Protein AF-A0A6B1DJM5-F1 (afdb_monomer_lite)

Structure (mmCIF, N/CA/C/O backbone):
data_AF-A0A6B1DJM5-F1
#
_entry.id   AF-A0A6B1DJM5-F1
#
loop_
_atom_site.group_PDB
_atom_site.id
_atom_site.type_symbol
_atom_site.label_atom_id
_atom_site.label_alt_id
_atom_site.label_comp_id
_atom_site.label_asym_id
_atom_site.label_entity_id
_atom_site.label_seq_id
_atom_site.pdbx_PDB_ins_code
_atom_site.Cartn_x
_atom_site.Cartn_y
_atom_site.Cartn_z
_atom_site.occupancy
_atom_site.B_iso_or_equiv
_atom_site.auth_seq_id
_atom_site.auth_comp_id
_atom_site.auth_asym_id
_atom_site.auth_atom_id
_atom_site.pdbx_PDB_model_num
ATOM 1 N N . MET A 1 1 ? 14.450 -7.911 10.865 1.00 71.62 1 MET A N 1
ATOM 2 C CA . MET A 1 1 ? 14.318 -6.960 9.738 1.00 71.62 1 MET A CA 1
ATOM 3 C C . MET A 1 1 ? 13.248 -7.514 8.810 1.00 71.62 1 MET A C 1
ATOM 5 O O . MET A 1 1 ? 13.134 -8.732 8.753 1.00 71.62 1 MET A O 1
ATOM 9 N N . VAL A 1 2 ? 12.421 -6.672 8.189 1.00 80.06 2 VAL A N 1
ATOM 10 C CA . VAL A 1 2 ? 11.307 -7.092 7.317 1.00 80.06 2 VAL A CA 1
ATOM 11 C C . VAL A 1 2 ? 11.464 -6.387 5.972 1.00 80.06 2 VAL A C 1
ATOM 13 O O . VAL A 1 2 ? 11.726 -5.184 5.948 1.00 80.06 2 VAL A O 1
ATOM 16 N N . GLY A 1 3 ? 11.345 -7.135 4.876 1.00 80.88 3 GLY A N 1
ATOM 17 C CA . GLY A 1 3 ? 11.386 -6.582 3.525 1.00 80.88 3 GLY A CA 1
ATOM 18 C C . GLY A 1 3 ? 10.031 -6.001 3.138 1.00 80.88 3 GLY A C 1
ATOM 19 O O . GLY A 1 3 ? 9.023 -6.699 3.233 1.00 80.88 3 GLY A O 1
ATOM 20 N N . ARG A 1 4 ? 10.013 -4.743 2.693 1.00 79.88 4 ARG A N 1
ATOM 21 C CA . ARG A 1 4 ? 8.835 -4.117 2.079 1.00 79.88 4 ARG A CA 1
ATOM 22 C C . ARG A 1 4 ? 9.077 -3.947 0.589 1.00 79.88 4 ARG A C 1
ATOM 24 O O . ARG A 1 4 ? 10.155 -3.508 0.200 1.00 79.88 4 ARG A O 1
ATOM 31 N N . HIS A 1 5 ? 8.077 -4.265 -0.224 1.00 85.44 5 HIS A N 1
ATOM 32 C CA . HIS A 1 5 ? 8.158 -4.036 -1.660 1.00 85.44 5 HIS A CA 1
ATOM 33 C C . HIS A 1 5 ? 8.132 -2.533 -1.978 1.00 85.44 5 HIS A C 1
ATOM 35 O O . HIS A 1 5 ? 7.299 -1.812 -1.430 1.00 85.44 5 HIS A O 1
ATOM 41 N N . VAL A 1 6 ? 9.026 -2.074 -2.860 1.00 80.38 6 VAL A N 1
ATOM 42 C CA . VAL A 1 6 ? 9.039 -0.699 -3.395 1.00 80.38 6 VAL A CA 1
ATOM 43 C C . VAL A 1 6 ? 7.814 -0.491 -4.284 1.00 80.38 6 VAL A C 1
ATOM 45 O O . VAL A 1 6 ? 7.002 0.394 -4.028 1.00 80.38 6 VAL A O 1
ATOM 48 N N . ARG A 1 7 ? 7.621 -1.374 -5.274 1.00 81.06 7 ARG A N 1
ATOM 49 C CA . ARG A 1 7 ? 6.354 -1.537 -5.997 1.00 81.06 7 ARG A CA 1
ATOM 50 C C . ARG A 1 7 ? 5.636 -2.762 -5.457 1.00 81.06 7 ARG A C 1
ATOM 52 O O . ARG A 1 7 ? 6.178 -3.864 -5.528 1.00 81.06 7 ARG A O 1
ATOM 59 N N . HIS A 1 8 ? 4.423 -2.585 -4.946 1.00 82.56 8 HIS A N 1
ATOM 60 C CA . HIS A 1 8 ? 3.644 -3.690 -4.394 1.00 82.56 8 HIS A CA 1
ATOM 61 C C . HIS A 1 8 ? 3.423 -4.805 -5.438 1.00 82.56 8 HIS A C 1
ATOM 63 O O . HIS A 1 8 ? 3.147 -4.533 -6.610 1.00 82.56 8 HIS A O 1
ATOM 69 N N . TRP A 1 9 ? 3.545 -6.067 -5.016 1.00 83.31 9 TRP A N 1
ATOM 70 C CA . TRP A 1 9 ? 3.458 -7.242 -5.895 1.00 83.31 9 TRP A CA 1
ATOM 71 C C . TRP A 1 9 ? 2.101 -7.334 -6.608 1.00 83.31 9 TRP A C 1
ATOM 73 O O . TRP A 1 9 ? 2.058 -7.609 -7.805 1.00 83.31 9 TRP A O 1
ATOM 83 N N . ALA A 1 10 ? 1.004 -6.986 -5.923 1.00 83.38 10 ALA A N 1
ATOM 84 C CA . ALA A 1 10 ? -0.336 -6.981 -6.519 1.00 83.38 10 ALA A CA 1
ATOM 85 C C . ALA A 1 10 ? -0.515 -5.900 -7.605 1.00 83.38 10 ALA A C 1
ATOM 87 O O . ALA A 1 10 ? -1.449 -5.970 -8.396 1.00 83.38 10 ALA A O 1
ATOM 88 N N . HIS A 1 11 ? 0.394 -4.922 -7.682 1.00 80.94 11 HIS A N 1
ATOM 89 C CA . HIS A 1 11 ? 0.429 -3.902 -8.736 1.00 80.94 11 HIS A CA 1
ATOM 90 C C . HIS A 1 11 ? 1.504 -4.200 -9.796 1.00 80.94 11 HIS A C 1
ATOM 92 O O . HIS A 1 11 ? 1.931 -3.296 -10.518 1.00 80.94 11 HIS A O 1
ATOM 98 N N . GLY A 1 12 ? 1.986 -5.445 -9.884 1.00 84.19 12 GLY A N 1
ATOM 99 C CA . GLY A 1 12 ? 3.003 -5.874 -10.852 1.00 84.19 12 GLY A CA 1
ATOM 100 C C . GLY A 1 12 ? 4.449 -5.612 -10.417 1.00 84.19 12 GLY A C 1
ATOM 101 O O . GLY A 1 12 ? 5.333 -5.500 -11.264 1.00 84.19 12 GLY A O 1
ATOM 102 N N . GLY A 1 13 ? 4.704 -5.457 -9.116 1.00 85.94 13 GLY A N 1
ATOM 103 C CA . GLY A 1 13 ? 6.063 -5.400 -8.575 1.00 85.94 13 GLY A CA 1
ATOM 104 C C . GLY A 1 13 ? 6.763 -6.761 -8.596 1.00 85.94 13 GLY A C 1
ATOM 105 O O . GLY A 1 13 ? 6.142 -7.789 -8.340 1.00 85.94 13 GLY A O 1
ATOM 106 N N . ALA A 1 14 ? 8.070 -6.774 -8.870 1.00 85.88 14 ALA A N 1
ATOM 107 C CA . ALA A 1 14 ? 8.865 -8.001 -8.858 1.00 85.88 14 ALA A CA 1
ATOM 108 C C . ALA A 1 14 ? 9.026 -8.549 -7.429 1.00 85.88 14 ALA A C 1
ATOM 110 O O . ALA A 1 14 ? 9.280 -7.794 -6.496 1.00 85.88 14 ALA A O 1
ATOM 111 N N . THR A 1 15 ? 8.991 -9.865 -7.242 1.00 87.44 15 THR A N 1
ATOM 112 C CA . THR A 1 15 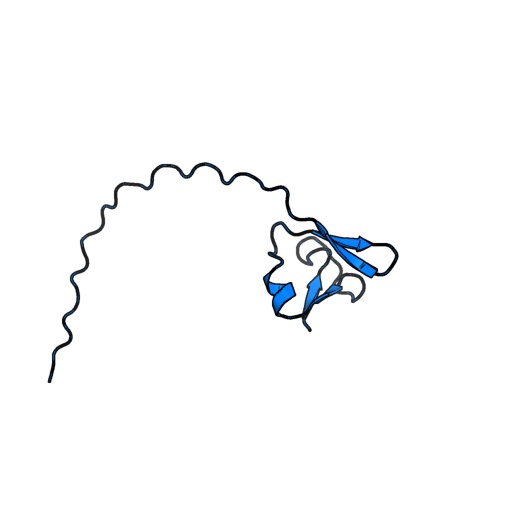? 9.291 -10.516 -5.950 1.00 87.44 15 THR A CA 1
ATOM 113 C C . THR A 1 15 ? 10.795 -10.762 -5.765 1.00 87.44 15 THR A C 1
ATOM 115 O O . THR A 1 15 ? 11.208 -11.753 -5.163 1.00 87.44 15 THR A O 1
ATOM 118 N N . LYS A 1 16 ? 11.629 -9.898 -6.356 1.00 85.69 16 LYS A N 1
ATOM 119 C CA . LYS A 1 16 ? 13.094 -9.981 -6.331 1.00 85.69 16 LYS A CA 1
ATOM 120 C C . LYS A 1 16 ? 13.670 -9.040 -5.269 1.00 85.69 16 LYS A C 1
ATOM 122 O O . LYS A 1 16 ? 13.046 -8.012 -4.998 1.00 85.69 16 LYS A O 1
ATOM 127 N N . PRO A 1 17 ? 14.868 -9.326 -4.724 1.00 83.25 17 PRO A N 1
ATOM 128 C CA . PRO A 1 17 ? 15.528 -8.463 -3.743 1.00 83.25 17 PRO A CA 1
ATOM 129 C C . PRO A 1 17 ? 15.685 -7.009 -4.200 1.00 83.25 17 PRO A C 1
ATOM 131 O O . PRO A 1 17 ? 15.583 -6.108 -3.377 1.00 83.25 17 PRO A O 1
ATOM 134 N N . GLU A 1 18 ? 15.854 -6.770 -5.505 1.00 81.25 18 GLU A N 1
ATOM 135 C CA . GLU A 1 18 ? 15.960 -5.418 -6.079 1.00 81.25 18 GLU A CA 1
ATOM 136 C C . GLU A 1 18 ? 14.705 -4.551 -5.856 1.00 81.25 18 GLU A C 1
ATOM 138 O O . GLU A 1 18 ? 14.788 -3.327 -5.868 1.00 81.25 18 GLU A O 1
ATOM 143 N N . ASN A 1 19 ? 13.536 -5.171 -5.652 1.00 82.88 19 ASN A N 1
ATOM 144 C CA . ASN A 1 19 ? 12.270 -4.484 -5.387 1.00 82.88 19 ASN A CA 1
ATOM 145 C C . ASN A 1 19 ? 11.937 -4.449 -3.883 1.00 82.88 19 ASN A C 1
ATOM 147 O O . ASN A 1 19 ? 10.793 -4.180 -3.526 1.00 82.88 19 ASN A O 1
ATOM 151 N N . LEU A 1 20 ? 12.894 -4.748 -2.995 1.00 85.19 20 LEU A N 1
ATOM 152 C CA . LEU A 1 20 ? 12.697 -4.756 -1.545 1.00 85.19 20 LEU A CA 1
ATOM 153 C C . LEU A 1 20 ? 13.559 -3.697 -0.851 1.00 85.19 20 LEU A C 1
ATOM 155 O O . LEU A 1 20 ? 14.737 -3.539 -1.150 1.00 85.19 20 LEU A O 1
ATOM 159 N N . VAL A 1 21 ? 12.991 -3.044 0.162 1.00 84.06 21 VAL A N 1
ATOM 160 C CA . VAL A 1 21 ? 13.745 -2.253 1.147 1.00 84.06 21 VAL A CA 1
ATOM 161 C C . VAL A 1 21 ? 13.710 -2.975 2.485 1.00 84.06 21 VAL A C 1
ATOM 163 O O . VAL A 1 21 ? 12.645 -3.382 2.961 1.00 84.06 21 VAL A O 1
ATOM 166 N N . LEU A 1 22 ? 14.879 -3.135 3.109 1.00 84.62 22 LEU A N 1
ATOM 167 C CA . LEU A 1 22 ? 14.996 -3.715 4.442 1.00 84.62 22 LEU A CA 1
ATOM 168 C C . LEU A 1 22 ? 14.686 -2.658 5.499 1.00 84.62 22 LEU A C 1
ATOM 170 O O . LEU A 1 22 ? 15.451 -1.722 5.709 1.00 84.62 22 LEU A O 1
ATOM 174 N N . LEU A 1 23 ? 13.574 -2.843 6.208 1.00 81.12 23 LEU A N 1
ATOM 175 C CA . LEU A 1 23 ? 13.167 -1.968 7.302 1.00 81.12 23 LEU A CA 1
ATOM 176 C C . LEU A 1 23 ? 13.177 -2.722 8.636 1.00 81.12 23 LEU A C 1
ATOM 178 O O . LEU A 1 23 ? 12.986 -3.942 8.724 1.00 81.12 23 LEU A O 1
ATOM 182 N N . CYS A 1 24 ? 13.385 -1.992 9.731 1.00 83.00 24 CYS A N 1
ATOM 183 C CA . CYS A 1 24 ? 13.130 -2.542 11.059 1.00 83.00 24 CYS A CA 1
ATOM 184 C C . CYS A 1 24 ? 11.610 -2.668 11.288 1.00 83.00 24 CYS A C 1
ATOM 186 O O . CYS A 1 24 ? 10.811 -1.992 10.644 1.00 83.00 24 CYS A O 1
ATOM 188 N N . ARG A 1 25 ? 11.182 -3.511 12.237 1.00 79.31 25 ARG A N 1
ATOM 189 C CA . ARG A 1 25 ? 9.750 -3.775 12.498 1.00 79.31 25 ARG A CA 1
ATOM 190 C C . ARG A 1 25 ? 8.948 -2.506 12.809 1.00 79.31 25 ARG A C 1
ATOM 192 O O . ARG A 1 25 ? 7.775 -2.423 12.462 1.00 79.31 25 ARG A O 1
ATOM 199 N N . ARG A 1 26 ? 9.579 -1.536 13.479 1.00 79.56 26 ARG A N 1
ATOM 200 C CA . ARG A 1 26 ? 8.978 -0.238 13.804 1.00 79.56 26 ARG A CA 1
ATOM 201 C C . ARG A 1 26 ? 8.729 0.577 12.537 1.00 79.56 26 ARG A C 1
ATOM 203 O O . ARG A 1 26 ? 7.605 1.008 12.318 1.00 79.56 26 ARG A O 1
ATOM 210 N N . HIS A 1 27 ? 9.742 0.717 11.686 1.00 77.31 27 HIS A N 1
ATOM 211 C CA . HIS A 1 27 ? 9.619 1.458 10.431 1.00 77.31 27 HIS A CA 1
ATOM 212 C C . HIS A 1 27 ? 8.706 0.754 9.423 1.00 77.31 27 HIS A C 1
ATOM 214 O O . HIS A 1 27 ? 7.946 1.424 8.742 1.00 77.31 27 HIS A O 1
ATOM 220 N N . HIS A 1 28 ? 8.659 -0.580 9.407 1.00 75.12 28 HIS A N 1
ATOM 221 C CA . HIS A 1 28 ? 7.723 -1.323 8.560 1.00 75.12 28 HIS A CA 1
ATOM 222 C C . HIS A 1 28 ? 6.243 -1.059 8.906 1.00 75.12 28 HIS A C 1
ATOM 224 O O . HIS A 1 28 ? 5.384 -1.183 8.045 1.00 75.12 28 HIS A O 1
ATOM 230 N N . ARG A 1 29 ? 5.919 -0.708 10.159 1.00 74.25 29 ARG A N 1
ATOM 231 C CA . ARG A 1 29 ? 4.544 -0.358 10.575 1.00 74.25 29 ARG A CA 1
ATOM 232 C C . ARG A 1 29 ? 4.208 1.118 10.393 1.00 74.25 29 ARG A C 1
ATOM 234 O O . ARG A 1 29 ? 3.039 1.459 10.305 1.00 74.25 29 AR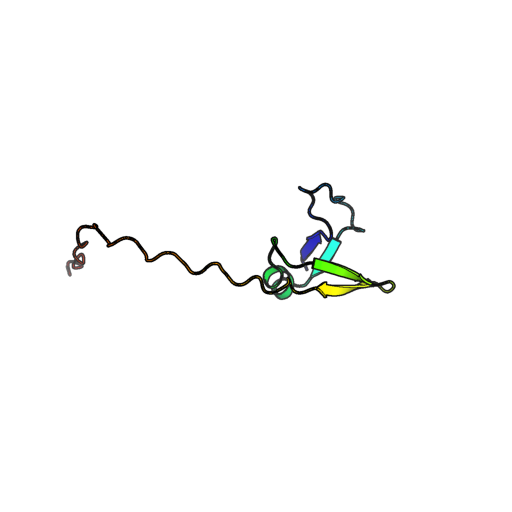G A O 1
ATOM 241 N N . ALA A 1 30 ? 5.224 1.978 10.389 1.00 71.62 30 ALA A N 1
ATOM 242 C CA . ALA A 1 30 ? 5.055 3.419 10.218 1.00 71.62 30 ALA A CA 1
ATOM 243 C C . ALA A 1 30 ? 4.744 3.810 8.763 1.00 71.62 30 ALA A C 1
ATOM 245 O O . ALA A 1 30 ? 4.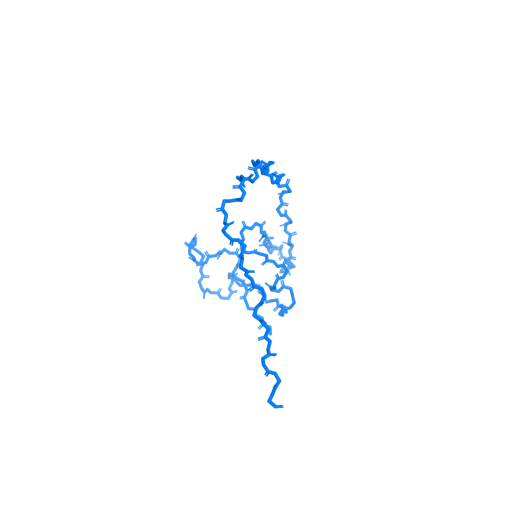349 4.941 8.508 1.00 71.62 30 ALA A O 1
ATOM 246 N N . VAL A 1 31 ? 4.940 2.880 7.828 1.00 64.62 31 VAL A N 1
ATOM 247 C CA . VAL A 1 31 ? 4.751 3.061 6.392 1.00 64.62 31 VAL A CA 1
ATOM 248 C C . VAL A 1 31 ? 3.480 2.296 5.984 1.00 64.62 31 VAL A C 1
ATOM 250 O O . VAL A 1 31 ? 3.562 1.089 5.741 1.00 64.62 31 VAL A O 1
ATOM 253 N N . PRO A 1 32 ? 2.302 2.948 5.959 1.00 64.44 32 PRO A N 1
ATOM 254 C CA . PRO A 1 32 ? 1.060 2.317 5.516 1.00 64.44 32 PRO A CA 1
ATOM 255 C C . PRO A 1 32 ? 1.142 1.889 4.042 1.00 64.44 32 PRO A C 1
ATOM 257 O O . PRO A 1 32 ? 1.941 2.421 3.268 1.00 64.44 32 PRO A O 1
ATOM 260 N N . GLU A 1 33 ? 0.351 0.887 3.654 1.00 60.59 33 GLU A N 1
ATOM 261 C CA . GLU A 1 33 ? 0.348 0.348 2.285 1.00 60.59 33 GLU A CA 1
ATOM 262 C C . GLU A 1 33 ? -0.197 1.336 1.250 1.00 60.59 33 GLU A C 1
ATOM 264 O O . GLU A 1 33 ? 0.265 1.310 0.114 1.00 60.59 33 GLU A O 1
ATOM 269 N N . GLU A 1 34 ? -1.102 2.234 1.641 1.00 57.56 34 GLU A N 1
ATOM 270 C CA . GLU A 1 34 ? -1.948 2.933 0.665 1.00 57.56 34 GLU A CA 1
ATOM 271 C C . GLU A 1 34 ? -1.414 4.271 0.157 1.00 57.56 34 GLU A C 1
ATOM 273 O O . GLU A 1 34 ? -1.939 4.777 -0.819 1.00 57.56 34 GLU A O 1
ATOM 278 N N . ASP A 1 35 ? -0.348 4.832 0.731 1.00 52.97 35 ASP A N 1
ATOM 279 C CA . ASP A 1 35 ? -0.036 6.242 0.445 1.00 52.97 35 ASP A CA 1
ATOM 280 C C . ASP A 1 35 ? 1.436 6.635 0.676 1.00 52.97 35 ASP A C 1
ATOM 282 O O . ASP A 1 35 ? 1.860 7.754 0.397 1.00 52.97 35 ASP A O 1
ATOM 286 N N . PHE A 1 36 ? 2.274 5.720 1.170 1.00 58.31 36 PHE A N 1
ATOM 287 C CA . PHE A 1 36 ? 3.674 6.021 1.472 1.00 58.31 36 PHE A CA 1
ATOM 288 C C . PHE A 1 36 ? 4.603 5.473 0.382 1.00 58.31 36 PHE A C 1
ATOM 290 O O . PHE A 1 36 ? 4.862 4.263 0.301 1.00 58.31 36 PHE A O 1
ATOM 297 N N . GLY A 1 37 ? 5.120 6.381 -0.448 1.00 58.62 37 GLY A N 1
ATOM 298 C CA . GLY A 1 37 ? 6.134 6.074 -1.455 1.00 58.62 37 GLY A CA 1
ATOM 299 C C . GLY A 1 37 ? 7.512 5.918 -0.812 1.00 58.62 37 GLY A C 1
ATOM 300 O O . GLY A 1 37 ? 7.926 6.747 -0.004 1.00 58.62 37 GLY A O 1
ATOM 301 N N . LEU A 1 38 ? 8.227 4.846 -1.151 1.00 63.81 38 LEU A N 1
ATOM 302 C CA . LEU A 1 38 ? 9.654 4.691 -0.859 1.00 63.81 38 LEU A CA 1
ATOM 303 C C . LEU A 1 38 ? 10.395 4.775 -2.188 1.00 63.81 38 LEU A C 1
ATOM 305 O O . LEU A 1 38 ? 10.247 3.886 -3.021 1.00 63.81 38 LEU A O 1
ATOM 309 N N . THR A 1 39 ? 11.189 5.820 -2.380 1.00 60.12 39 THR A N 1
ATOM 310 C CA . THR A 1 39 ? 12.087 5.935 -3.530 1.00 60.12 39 THR A CA 1
ATOM 311 C C . THR A 1 39 ? 13.495 5.606 -3.067 1.00 60.12 39 THR A C 1
ATOM 313 O O . THR A 1 39 ? 13.970 6.158 -2.076 1.00 60.12 39 THR A O 1
ATOM 316 N N . LEU A 1 40 ? 14.163 4.697 -3.770 1.00 61.41 40 LEU A N 1
ATOM 317 C CA . LEU A 1 40 ? 15.593 4.471 -3.593 1.00 61.41 40 LEU A CA 1
ATOM 318 C C . LEU A 1 40 ? 16.335 5.495 -4.451 1.00 61.41 40 LEU A C 1
ATOM 320 O O . LEU A 1 40 ? 16.189 5.500 -5.673 1.00 61.41 40 LEU A O 1
ATOM 324 N N . GLU A 1 41 ? 17.090 6.389 -3.816 1.00 65.50 41 GLU A N 1
ATOM 325 C CA . GLU A 1 41 ? 17.994 7.282 -4.544 1.00 65.50 41 GLU A CA 1
ATOM 326 C C . GLU A 1 41 ? 19.233 6.516 -5.042 1.00 65.50 41 GLU A C 1
ATOM 328 O O . GLU A 1 41 ? 19.458 5.363 -4.673 1.00 65.50 41 GLU A O 1
ATOM 333 N N . ALA A 1 42 ? 20.053 7.159 -5.881 1.00 59.09 42 ALA A N 1
ATOM 334 C CA . ALA A 1 42 ? 21.185 6.545 -6.592 1.00 59.09 42 ALA A CA 1
ATOM 335 C C . ALA A 1 42 ? 22.198 5.790 -5.700 1.00 59.09 42 ALA A C 1
ATOM 337 O O . ALA A 1 42 ? 22.964 4.977 -6.209 1.00 59.09 42 ALA A O 1
ATOM 338 N N . TYR A 1 43 ? 22.185 6.025 -4.384 1.00 57.91 43 TYR A N 1
ATOM 339 C CA . TYR A 1 43 ? 23.078 5.400 -3.404 1.00 57.91 43 TYR A CA 1
ATOM 340 C C . TYR A 1 43 ? 22.379 4.426 -2.439 1.00 57.91 43 TYR A C 1
ATOM 342 O O . TYR A 1 43 ? 22.972 4.019 -1.446 1.00 57.91 43 TYR A O 1
ATOM 350 N N . GLY A 1 44 ? 21.130 4.033 -2.716 1.00 60.16 44 GLY A N 1
ATOM 351 C CA . GLY A 1 44 ? 20.384 3.082 -1.882 1.00 60.16 44 GLY A CA 1
ATOM 352 C C . GLY A 1 44 ? 19.770 3.691 -0.620 1.00 60.16 44 GLY A C 1
ATOM 353 O O . GLY A 1 44 ? 19.205 2.962 0.192 1.00 60.16 44 GLY A O 1
ATOM 354 N N . GLU A 1 45 ? 19.838 5.015 -0.474 1.00 65.62 45 GLU A N 1
ATOM 355 C CA . GLU A 1 45 ? 19.173 5.728 0.609 1.00 65.62 45 GLU A CA 1
ATOM 356 C C . GLU A 1 45 ? 17.655 5.735 0.372 1.00 65.62 45 GLU A C 1
ATOM 358 O O . GLU A 1 45 ? 17.188 6.250 -0.655 1.00 65.62 45 GLU A O 1
ATOM 363 N N . PRO A 1 46 ? 16.861 5.150 1.287 1.00 63.00 46 PRO A N 1
ATOM 364 C CA . PRO A 1 46 ? 15.418 5.125 1.157 1.00 63.00 46 PRO A CA 1
ATOM 365 C C . PRO A 1 46 ? 14.850 6.498 1.517 1.00 63.00 46 PRO A C 1
ATOM 367 O O . PRO A 1 46 ? 14.756 6.866 2.690 1.00 63.00 46 PRO A O 1
ATOM 370 N N . ARG A 1 47 ? 14.403 7.250 0.511 1.00 67.50 47 ARG A N 1
ATOM 371 C CA . ARG A 1 47 ? 13.606 8.454 0.730 1.00 67.50 47 ARG A CA 1
ATOM 372 C C . ARG A 1 47 ? 12.139 8.070 0.812 1.00 67.50 47 ARG A C 1
ATOM 374 O O . ARG A 1 47 ? 11.551 7.585 -0.152 1.00 67.50 47 ARG A O 1
ATOM 381 N N . SER A 1 48 ? 11.527 8.326 1.960 1.00 60.00 48 SER A N 1
ATOM 382 C CA . SER A 1 48 ? 10.077 8.283 2.063 1.00 60.00 48 SER A CA 1
ATOM 383 C C . SER A 1 48 ? 9.468 9.572 1.529 1.00 60.00 48 SER A C 1
ATOM 385 O O . SER A 1 48 ? 9.723 10.645 2.082 1.00 60.00 48 SER A O 1
ATOM 387 N N . THR A 1 49 ? 8.627 9.481 0.509 1.00 62.69 49 THR A N 1
ATOM 388 C CA . THR A 1 49 ? 7.713 10.571 0.177 1.00 62.69 49 THR A CA 1
ATOM 389 C C . THR A 1 49 ? 6.474 10.394 1.035 1.00 62.69 49 THR A C 1
ATOM 391 O O . THR A 1 49 ? 5.772 9.386 0.920 1.00 62.69 49 THR A O 1
ATOM 394 N N . GLN A 1 50 ? 6.226 11.356 1.924 1.00 57.56 50 GLN A N 1
ATOM 395 C CA . GLN A 1 50 ? 4.937 11.426 2.594 1.00 57.56 50 GLN A CA 1
ATOM 396 C C . GLN A 1 50 ? 3.858 11.582 1.518 1.00 57.56 50 GLN A C 1
ATOM 398 O O . GLN A 1 50 ? 4.073 12.350 0.572 1.00 57.56 50 GLN A O 1
ATOM 403 N N . PRO A 1 51 ? 2.723 10.882 1.639 1.00 55.16 51 PRO A N 1
ATOM 404 C CA . PRO A 1 51 ? 1.574 11.215 0.821 1.00 55.16 51 PRO A CA 1
ATOM 405 C C . PRO A 1 51 ? 1.261 12.688 0.986 1.00 55.16 51 PRO A C 1
ATOM 407 O O . PRO A 1 51 ? 1.375 13.240 2.088 1.00 55.16 51 PRO A O 1
ATOM 410 N N . ALA A 1 52 ? 0.851 13.322 -0.108 1.00 56.94 52 ALA A N 1
ATOM 411 C CA . ALA A 1 52 ? 0.165 14.592 0.005 1.00 56.94 52 ALA A CA 1
ATOM 412 C C . ALA A 1 52 ? -0.950 14.408 1.042 1.00 56.94 52 ALA A C 1
ATOM 414 O O . ALA A 1 52 ? -1.695 13.431 0.989 1.00 56.94 52 ALA A O 1
ATOM 415 N N . VAL A 1 53 ? -1.029 15.300 2.029 1.00 55.06 53 VAL A N 1
ATOM 416 C CA . VAL A 1 53 ? -2.125 15.262 2.996 1.00 55.06 53 VAL A CA 1
ATOM 417 C C 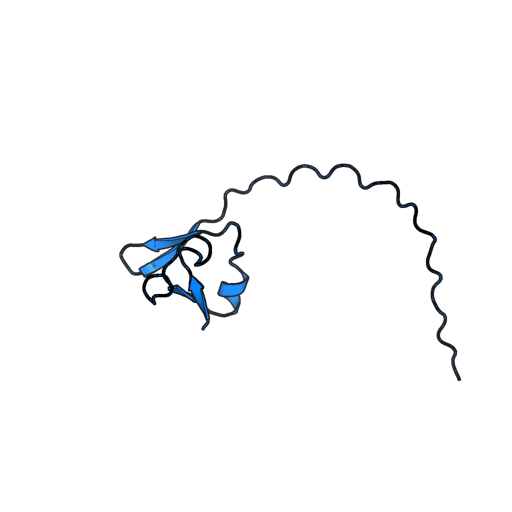. VAL A 1 53 ? -3.395 15.568 2.213 1.00 55.06 53 VAL A C 1
ATOM 419 O O . VAL A 1 53 ? -3.715 16.727 1.961 1.00 55.06 53 VAL A O 1
ATOM 422 N N . HIS A 1 54 ? -4.094 14.528 1.773 1.00 58.94 54 HIS A N 1
ATOM 423 C CA . HIS A 1 54 ? -5.441 14.654 1.255 1.00 58.94 54 HIS A CA 1
ATOM 424 C C . HIS A 1 54 ? -6.331 14.939 2.468 1.00 58.94 54 HIS A C 1
ATOM 426 O O . HIS A 1 54 ? -6.360 14.123 3.395 1.00 58.94 54 HIS A O 1
ATOM 432 N N . PRO A 1 55 ? -7.016 16.095 2.536 1.00 56.59 55 PRO A N 1
ATOM 433 C CA . PRO A 1 55 ? -7.983 16.329 3.594 1.00 56.59 55 PRO A CA 1
ATOM 434 C C . PRO A 1 55 ? -8.998 15.189 3.565 1.00 56.59 55 PRO A C 1
ATOM 436 O O . PRO A 1 55 ? -9.569 14.905 2.510 1.00 56.59 55 PRO A O 1
ATOM 439 N N . LEU A 1 56 ? -9.214 14.525 4.703 1.00 60.59 56 LEU A N 1
ATOM 440 C CA . LEU A 1 56 ? -10.313 13.573 4.806 1.00 60.59 56 LEU A CA 1
ATOM 441 C C . LEU A 1 56 ? -11.604 14.325 4.453 1.00 60.59 56 LEU A C 1
ATOM 443 O O . LEU A 1 56 ? -11.808 15.428 4.976 1.00 60.59 56 LEU A O 1
ATOM 447 N N . PRO A 1 57 ? -12.461 13.781 3.570 1.00 68.06 57 PRO A N 1
ATOM 448 C CA . PRO A 1 57 ? -13.747 14.401 3.301 1.00 68.06 57 PRO A CA 1
ATOM 449 C C . PRO A 1 57 ? -14.476 14.580 4.631 1.00 68.06 57 PRO A C 1
ATOM 451 O O . PRO A 1 57 ? -14.448 13.690 5.485 1.00 68.06 57 PRO A O 1
ATOM 454 N N . THR A 1 58 ? -15.090 15.747 4.834 1.00 75.56 58 THR A N 1
ATOM 455 C CA . THR A 1 58 ? -15.878 16.008 6.038 1.00 75.56 58 THR A CA 1
ATOM 456 C C . THR A 1 58 ? -16.904 14.890 6.172 1.00 75.56 58 THR A C 1
ATOM 458 O O . THR A 1 58 ? -17.713 14.685 5.267 1.00 75.56 58 THR A O 1
ATOM 461 N N . ALA A 1 59 ? -16.828 14.122 7.262 1.00 75.88 59 ALA A N 1
ATOM 462 C CA . ALA A 1 59 ? -17.771 13.041 7.490 1.00 75.88 59 ALA A CA 1
ATOM 463 C C . ALA A 1 59 ? -19.189 13.626 7.483 1.00 75.88 59 ALA A C 1
ATOM 465 O O . ALA A 1 59 ? -19.460 14.611 8.175 1.00 75.88 59 ALA A O 1
ATOM 466 N N . SER A 1 60 ? -20.086 13.029 6.693 1.00 74.75 60 SER A N 1
ATOM 467 C CA . SER A 1 60 ? -21.518 13.294 6.832 1.00 74.75 60 SER A CA 1
ATOM 468 C C . SER A 1 60 ? -21.919 13.035 8.285 1.00 74.75 60 SER A C 1
ATOM 470 O O . SER A 1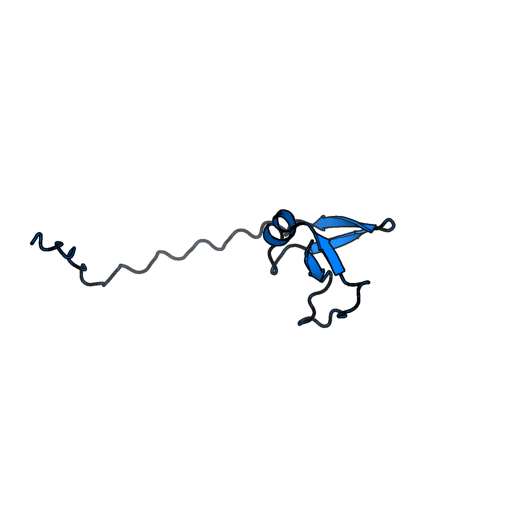 60 ? -21.356 12.142 8.928 1.00 74.75 60 SER A O 1
ATOM 472 N N . ALA A 1 61 ? -22.865 13.819 8.807 1.00 80.00 61 ALA A N 1
ATOM 473 C CA . ALA A 1 61 ? -23.351 13.640 10.167 1.00 80.00 61 ALA A CA 1
ATOM 474 C C . ALA A 1 61 ? -23.711 12.159 10.392 1.00 80.00 61 ALA A C 1
ATOM 476 O O . ALA A 1 61 ? -24.393 11.569 9.544 1.00 80.00 61 ALA A O 1
ATOM 477 N N . PRO A 1 62 ? -23.239 11.532 11.487 1.00 75.81 62 PRO A N 1
ATOM 478 C CA . PRO A 1 62 ? -23.591 10.151 11.768 1.00 75.81 62 PRO A CA 1
ATOM 479 C C . PRO A 1 62 ? -25.120 10.042 11.856 1.00 75.81 62 PRO A C 1
ATOM 481 O O . PRO A 1 62 ? -25.764 10.953 12.390 1.00 75.81 62 PRO A O 1
ATOM 484 N N . PRO A 1 63 ? -25.725 8.962 11.333 1.00 80.12 63 PRO A N 1
ATOM 485 C CA . PRO A 1 63 ? -27.158 8.762 11.478 1.00 80.12 63 PRO A CA 1
ATOM 486 C C . PRO A 1 63 ? -27.528 8.752 12.964 1.00 80.12 63 PRO A C 1
ATOM 488 O O . PRO A 1 63 ? -26.743 8.305 13.807 1.00 80.12 63 PRO A O 1
ATOM 491 N N . ALA A 1 64 ? -28.730 9.233 13.288 1.00 83.50 64 ALA A N 1
ATOM 492 C CA . ALA A 1 64 ? -29.255 9.118 14.641 1.00 83.50 64 ALA A CA 1
ATOM 493 C C . ALA A 1 64 ? -29.226 7.640 15.056 1.00 83.50 64 ALA A C 1
ATOM 495 O O . ALA A 1 64 ? -29.733 6.773 14.344 1.00 83.50 64 ALA A O 1
ATOM 496 N N . TRP A 1 65 ? -28.588 7.344 16.186 1.00 76.69 65 TRP A N 1
ATOM 497 C CA . TRP A 1 65 ? -28.497 5.980 16.689 1.00 76.69 65 TRP A CA 1
ATOM 498 C C . TRP A 1 65 ? -29.899 5.468 17.050 1.00 76.69 65 TRP A C 1
ATOM 500 O O . TRP A 1 65 ? -30.550 6.021 17.932 1.00 76.69 65 TRP A O 1
ATOM 510 N N . THR A 1 66 ? -30.365 4.415 16.372 1.00 80.62 66 THR A N 1
ATOM 511 C CA . THR A 1 66 ? -31.682 3.780 16.596 1.00 80.62 66 THR A CA 1
ATOM 512 C C . THR A 1 66 ? -31.597 2.491 17.424 1.00 80.62 66 THR A C 1
ATOM 514 O O . THR A 1 66 ? -32.529 1.689 17.425 1.00 80.62 66 THR A O 1
ATOM 517 N N . GLY A 1 67 ? -30.463 2.233 18.081 1.00 80.00 67 GLY A N 1
ATOM 518 C CA . GLY A 1 67 ? -30.249 1.010 18.854 1.00 80.00 67 GLY A CA 1
ATOM 519 C C . GLY A 1 67 ? -30.996 1.005 20.191 1.00 80.00 67 GLY A C 1
ATOM 520 O O . GLY A 1 67 ? -31.143 2.034 20.844 1.00 80.00 67 GLY A O 1
ATOM 521 N N . VAL A 1 68 ? -31.434 -0.179 20.626 1.00 77.06 68 VAL A N 1
ATOM 522 C CA . VAL A 1 68 ? -31.939 -0.398 21.991 1.00 77.06 68 VAL A CA 1
ATOM 523 C C . VAL A 1 68 ? -30.749 -0.372 22.964 1.00 77.06 68 VA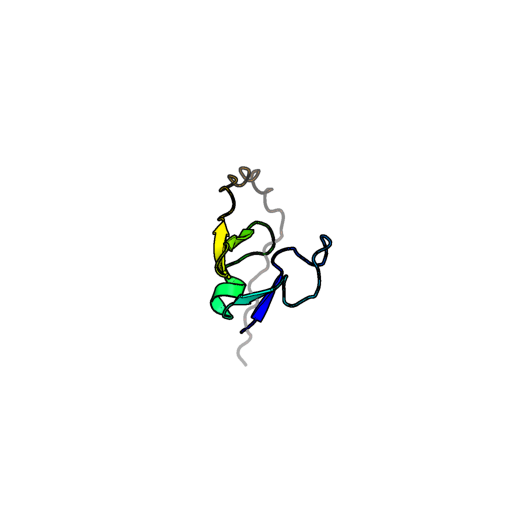L A C 1
ATOM 525 O O . VAL A 1 68 ? -29.747 -1.042 22.696 1.00 77.06 68 VAL A O 1
ATOM 528 N N . PRO A 1 69 ? -30.820 0.356 24.095 1.00 75.38 69 PRO A N 1
ATOM 529 C CA . PRO A 1 69 ? -29.771 0.333 25.108 1.00 75.38 69 PRO A CA 1
ATOM 530 C C . PRO A 1 69 ? -29.538 -1.088 25.627 1.00 75.38 69 PRO A C 1
ATOM 532 O O . PRO A 1 69 ? -30.441 -1.716 26.180 1.00 75.38 69 PRO A O 1
ATOM 535 N N . LEU A 1 70 ? -28.314 -1.596 25.478 1.00 71.69 70 LEU A N 1
ATOM 536 C CA . LEU A 1 70 ? -27.913 -2.848 26.111 1.00 71.69 70 LEU A CA 1
ATOM 537 C C . LEU A 1 70 ? -27.694 -2.583 27.605 1.00 71.69 70 LEU A C 1
ATOM 539 O O . LEU A 1 70 ? -26.809 -1.815 27.990 1.00 71.69 70 LEU A O 1
ATOM 543 N N . ALA A 1 71 ? -28.525 -3.193 28.450 1.00 74.75 71 ALA A N 1
ATOM 544 C CA . ALA A 1 71 ? -28.381 -3.100 29.896 1.00 74.75 71 ALA A CA 1
ATOM 545 C C . ALA A 1 71 ? -27.045 -3.718 30.342 1.00 74.75 71 ALA A C 1
ATOM 547 O O . ALA A 1 71 ? -26.619 -4.755 29.831 1.00 74.75 71 ALA A O 1
ATOM 548 N N . ARG A 1 72 ? -26.381 -3.090 31.321 1.00 67.38 72 ARG A N 1
ATOM 549 C CA . ARG A 1 72 ? -25.179 -3.662 31.941 1.00 67.38 72 ARG A CA 1
ATOM 550 C C . ARG A 1 72 ? -25.553 -4.965 32.645 1.00 67.38 72 ARG A C 1
ATOM 552 O O . ARG A 1 72 ? -26.313 -4.936 33.610 1.00 67.38 72 ARG A O 1
ATOM 559 N N . SER A 1 73 ? -24.980 -6.085 32.212 1.00 69.00 73 SER A N 1
ATOM 560 C CA . SER A 1 73 ? -25.073 -7.340 32.960 1.00 69.00 73 SER A CA 1
ATOM 561 C C . SER A 1 73 ? -24.396 -7.175 34.319 1.00 69.00 73 SER A C 1
ATOM 563 O O . SER A 1 73 ? -23.192 -6.922 34.398 1.00 69.00 73 SER A O 1
ATOM 565 N N . GLN A 1 74 ? -25.173 -7.302 35.394 1.00 68.44 74 GLN A N 1
ATOM 566 C CA . GLN A 1 74 ? -24.634 -7.385 36.747 1.00 68.44 74 GLN A CA 1
ATOM 567 C C . GLN A 1 74 ? -23.960 -8.750 36.909 1.00 68.44 74 GLN A C 1
ATOM 569 O O . GLN A 1 74 ? -24.547 -9.781 36.579 1.00 68.44 74 GLN A O 1
ATOM 574 N N . LYS A 1 75 ? -22.712 -8.770 37.383 1.00 58.47 75 LYS A N 1
ATOM 575 C CA . LYS A 1 75 ? -22.065 -10.021 37.785 1.00 58.47 75 LYS A CA 1
ATOM 576 C C . LYS A 1 75 ? -22.730 -10.493 39.078 1.00 58.47 75 LYS A C 1
ATOM 578 O O . LYS A 1 75 ? -22.715 -9.755 40.057 1.00 58.47 75 LYS A O 1
ATOM 583 N N . ALA A 1 76 ? -23.310 -11.691 39.069 1.00 55.62 76 ALA A N 1
ATOM 584 C CA . ALA A 1 76 ? -23.784 -12.339 40.284 1.00 55.62 76 ALA A CA 1
ATOM 585 C C . ALA A 1 76 ? -22.573 -12.693 41.160 1.00 55.62 76 ALA A C 1
ATOM 587 O O . ALA A 1 76 ? -21.682 -13.421 40.719 1.00 55.62 76 ALA A O 1
ATOM 588 N N . THR A 1 77 ? -22.522 -12.135 42.366 1.00 54.50 77 THR A N 1
ATOM 589 C CA . THR A 1 77 ? -21.589 -12.568 43.411 1.00 54.50 77 THR A CA 1
ATOM 590 C C . THR A 1 77 ? -22.177 -13.824 44.049 1.00 54.50 77 THR A C 1
ATOM 592 O O . THR A 1 77 ? -23.333 -13.797 44.471 1.00 54.50 77 THR A O 1
ATOM 595 N N . ALA A 1 78 ? -21.411 -14.916 44.027 1.00 57.41 78 ALA A N 1
ATOM 596 C CA . ALA A 1 78 ? -21.735 -16.176 44.697 1.00 57.41 78 ALA A CA 1
ATOM 597 C C . ALA A 1 78 ? -21.466 -16.093 46.204 1.00 57.41 78 ALA A C 1
ATOM 599 O O . ALA A 1 78 ? -20.568 -15.306 46.589 1.00 57.41 78 ALA A O 1
#

Foldseek 3Di:
DDWDFLDDVVNVGDPDPVRTDDDDPVVVVVADPPAWHWDQPPVRDTDIDGGDPDPDPDDDDPPDDPDDDDDDDDDDDD

pLDDT: mean 71.62, std 10.51, range [52.97, 87.44]

Sequence (78 aa):
MVGRHVRHWAHGGATKPENLVLLCRRHHRAVPEEDFGLTLEAYGEPRSTQPAVHPLPTASAPPAWTGVPLARSQKATA

Secondary structure (DSSP, 8-state):
-EEEESS-GGGT--SSGGGEEEE-HHHHHHS-TTT-EEEE-TTS-EEEEPPP-PPPPPPPPPPPP-PPP-PPPPPPP-

Radius of gyration: 22.21 Å; chains: 1; bounding box: 55×32×56 Å